Protein AF-A0A1M3E0D1-F1 (afdb_monomer_lite)

pLDDT: mean 89.13, std 6.81, range [48.81, 97.25]

Structure (mmCIF, N/CA/C/O backbone):
data_AF-A0A1M3E0D1-F1
#
_entry.id   AF-A0A1M3E0D1-F1
#
loop_
_atom_site.group_PDB
_atom_site.id
_atom_site.type_symbol
_atom_site.label_atom_id
_atom_site.label_alt_id
_atom_site.label_comp_id
_atom_site.label_asym_id
_atom_site.label_entity_id
_atom_site.label_seq_id
_atom_site.pdbx_PDB_ins_code
_atom_site.Cartn_x
_atom_site.Cartn_y
_atom_site.Cartn_z
_atom_site.occupancy
_atom_site.B_iso_or_equiv
_atom_site.auth_seq_id
_atom_site.auth_comp_id
_atom_site.auth_asym_id
_atom_site.auth_atom_id
_atom_site.pdbx_PDB_model_num
ATOM 1 N N . MET A 1 1 ? -2.983 9.680 9.486 1.00 74.88 1 MET A N 1
ATOM 2 C CA . MET A 1 1 ? -3.845 9.407 8.306 1.00 74.88 1 MET A CA 1
ATOM 3 C C . MET A 1 1 ? -5.224 10.034 8.515 1.00 74.88 1 MET A C 1
ATOM 5 O O . MET A 1 1 ? -5.932 9.590 9.410 1.00 74.88 1 MET A O 1
ATOM 9 N N . TRP A 1 2 ? -5.612 11.026 7.702 1.00 84.56 2 TRP A N 1
ATOM 10 C CA . TRP A 1 2 ? -6.855 11.804 7.882 1.00 84.56 2 TRP A CA 1
ATOM 11 C C . TRP A 1 2 ? -8.123 10.937 7.953 1.00 84.56 2 TRP A C 1
ATOM 13 O O . TRP A 1 2 ? -8.974 11.147 8.811 1.00 84.56 2 TRP A O 1
ATOM 23 N N . TRP A 1 3 ? -8.233 9.910 7.103 1.00 86.62 3 TRP A N 1
ATOM 24 C CA . TRP A 1 3 ? -9.411 9.032 7.050 1.00 86.62 3 TRP A CA 1
ATOM 25 C C . TRP A 1 3 ? -9.673 8.305 8.380 1.00 86.62 3 TRP A C 1
ATOM 27 O O . TRP A 1 3 ? -10.825 8.160 8.785 1.00 86.62 3 TRP A O 1
ATOM 37 N N . ARG A 1 4 ? -8.615 7.911 9.106 1.00 85.00 4 ARG A N 1
ATOM 38 C CA . ARG A 1 4 ? -8.752 7.290 10.435 1.00 85.00 4 ARG A CA 1
ATOM 39 C C . ARG A 1 4 ? -9.361 8.253 11.453 1.00 85.00 4 ARG A C 1
ATOM 41 O O . ARG A 1 4 ? -10.187 7.839 12.254 1.00 85.00 4 ARG A O 1
ATOM 48 N N . GLU A 1 5 ? -8.982 9.528 11.396 1.00 87.44 5 GLU A N 1
ATOM 49 C CA . GLU A 1 5 ? -9.474 10.569 12.310 1.00 87.44 5 GLU A CA 1
ATOM 50 C C . GLU A 1 5 ? -10.920 10.992 12.018 1.00 87.44 5 GLU A C 1
ATOM 52 O O . GLU A 1 5 ? -11.567 11.583 12.874 1.00 87.44 5 GLU A O 1
ATOM 57 N N . ASN A 1 6 ? -11.432 10.683 10.823 1.00 89.38 6 ASN A N 1
ATOM 58 C CA . ASN A 1 6 ? -12.762 11.088 10.357 1.00 89.38 6 ASN A CA 1
ATOM 59 C C . ASN A 1 6 ? -13.743 9.905 10.265 1.00 89.38 6 ASN A C 1
ATOM 61 O O . ASN A 1 6 ? -14.686 9.926 9.478 1.00 89.38 6 ASN A O 1
ATOM 65 N N . GLY A 1 7 ? -13.509 8.843 11.043 1.00 90.69 7 GLY A N 1
ATOM 66 C CA . GLY A 1 7 ? -14.446 7.721 11.166 1.00 90.69 7 GLY A CA 1
ATOM 67 C C . GLY A 1 7 ? -14.551 6.818 9.932 1.00 90.69 7 GLY A C 1
ATOM 68 O O . GLY A 1 7 ? -15.450 5.986 9.867 1.00 90.69 7 GLY A O 1
ATOM 69 N N . LYS A 1 8 ? -13.626 6.918 8.968 1.00 94.00 8 LYS A N 1
ATOM 70 C CA . LYS A 1 8 ? -13.632 6.136 7.713 1.00 94.00 8 LYS A CA 1
ATOM 71 C C . LYS A 1 8 ? -12.978 4.759 7.833 1.00 94.00 8 LYS A C 1
ATOM 73 O O . LYS A 1 8 ? -12.393 4.238 6.886 1.00 94.00 8 LYS A O 1
ATOM 78 N N . ALA A 1 9 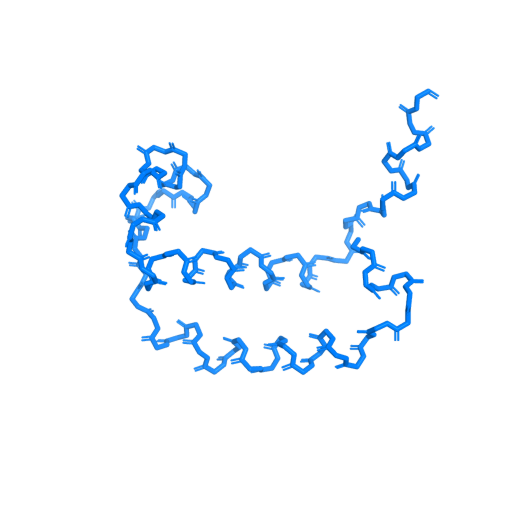? -13.025 4.163 9.024 1.00 91.69 9 ALA A N 1
ATOM 79 C CA . ALA A 1 9 ? -12.345 2.901 9.308 1.00 91.69 9 ALA A CA 1
ATOM 80 C C . ALA A 1 9 ? -12.891 1.733 8.469 1.00 91.69 9 ALA A C 1
ATOM 82 O O . ALA A 1 9 ? -12.120 0.868 8.054 1.00 91.69 9 ALA A O 1
ATOM 83 N N . LYS A 1 10 ? -14.202 1.724 8.188 1.00 95.25 10 LYS A N 1
ATOM 84 C CA . LYS A 1 10 ? -14.847 0.685 7.376 1.00 95.25 10 LYS A CA 1
ATOM 85 C C . LYS A 1 10 ? -14.345 0.725 5.934 1.00 95.25 10 LYS A C 1
ATOM 87 O O . LYS A 1 10 ? -13.916 -0.301 5.418 1.00 95.25 10 LYS A O 1
ATOM 92 N N . GLU A 1 11 ? -14.354 1.901 5.316 1.00 94.62 11 GLU A N 1
ATOM 93 C CA . GLU A 1 11 ? -13.903 2.098 3.939 1.00 94.62 11 GLU A CA 1
ATOM 94 C C . GLU A 1 11 ? -12.404 1.797 3.801 1.00 94.62 11 GLU A C 1
ATOM 96 O O . GLU A 1 11 ? -11.993 1.103 2.875 1.00 94.62 11 GLU A O 1
ATOM 101 N N . LEU A 1 12 ? -11.583 2.226 4.770 1.00 93.56 1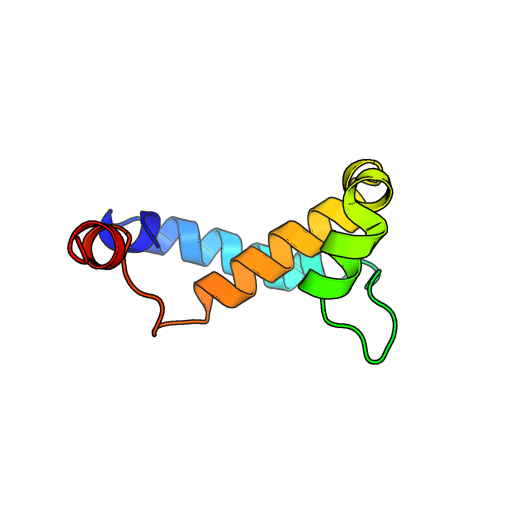2 LEU A N 1
ATOM 102 C CA . LEU A 1 12 ? -10.154 1.896 4.794 1.00 93.56 12 LEU A CA 1
ATOM 103 C C . LEU A 1 12 ? -9.900 0.385 4.850 1.00 93.56 12 LEU A C 1
ATOM 105 O O . LEU A 1 12 ? -9.022 -0.112 4.147 1.00 93.56 12 LEU A O 1
ATOM 109 N N . LYS A 1 13 ? -10.665 -0.342 5.673 1.00 95.62 13 LYS A N 1
ATOM 110 C CA . LYS A 1 13 ? -10.563 -1.802 5.769 1.00 95.62 13 LYS A CA 1
ATOM 111 C C . LYS A 1 13 ? -10.950 -2.474 4.449 1.00 95.62 13 LYS A C 1
ATOM 113 O O . LYS A 1 13 ? -10.233 -3.362 4.006 1.00 95.62 13 LYS A O 1
ATOM 118 N N . GLN A 1 14 ? -12.025 -2.021 3.803 1.00 96.62 14 GLN A N 1
ATOM 119 C CA . GLN A 1 14 ? -12.460 -2.559 2.509 1.00 96.62 14 GLN A CA 1
ATOM 120 C C . GLN A 1 14 ? -11.397 -2.368 1.421 1.00 96.62 14 GLN A C 1
ATOM 122 O O . GLN A 1 14 ? -11.093 -3.311 0.693 1.00 96.62 14 GLN A O 1
ATOM 127 N N . ILE A 1 15 ? -10.789 -1.179 1.343 1.00 95.12 15 ILE A N 1
ATOM 128 C CA . ILE A 1 15 ? -9.683 -0.918 0.410 1.00 95.12 15 ILE A CA 1
ATOM 129 C C . ILE A 1 15 ? -8.514 -1.857 0.722 1.00 95.12 15 ILE A C 1
ATOM 131 O O . ILE A 1 15 ? -8.018 -2.536 -0.170 1.00 95.12 15 ILE A O 1
ATOM 135 N N . TYR A 1 16 ? -8.105 -1.959 1.989 1.00 96.19 16 TYR A N 1
ATOM 136 C CA . TYR A 1 16 ? -7.014 -2.844 2.403 1.00 96.19 16 TYR A CA 1
ATOM 137 C C . TYR A 1 16 ? -7.248 -4.314 2.010 1.00 96.19 16 TYR A C 1
ATOM 139 O O . TYR A 1 16 ? -6.351 -4.967 1.475 1.00 96.19 16 TYR A O 1
ATOM 147 N N . GLU A 1 17 ? -8.459 -4.830 2.227 1.00 97.25 17 GLU A N 1
ATOM 148 C CA . GLU A 1 17 ? -8.840 -6.195 1.851 1.00 97.25 17 GLU A CA 1
ATOM 149 C C . GLU A 1 17 ? -8.760 -6.413 0.335 1.00 97.25 17 GLU A C 1
ATOM 151 O O . GLU A 1 17 ? -8.216 -7.423 -0.110 1.00 97.25 17 GLU A O 1
ATOM 156 N N . GLN A 1 18 ? -9.218 -5.446 -0.465 1.00 96.00 18 GLN A N 1
ATOM 157 C CA . GLN A 1 18 ? -9.086 -5.502 -1.922 1.00 96.00 18 GLN A CA 1
ATOM 158 C C . GLN A 1 18 ? -7.619 -5.480 -2.366 1.00 96.00 18 GLN A C 1
ATOM 160 O O . GLN A 1 18 ? -7.217 -6.269 -3.222 1.00 96.00 18 GLN A O 1
ATOM 165 N N . LEU A 1 19 ? -6.790 -4.628 -1.760 1.00 95.50 19 LEU A N 1
ATOM 166 C CA . LEU A 1 19 ? -5.370 -4.539 -2.101 1.00 95.50 19 LEU A CA 1
ATOM 167 C C . LEU A 1 19 ? -4.605 -5.828 -1.784 1.00 95.50 19 LEU A C 1
ATOM 169 O O . LEU A 1 19 ? -3.712 -6.198 -2.546 1.00 95.50 19 LEU A O 1
ATOM 173 N N . ASN A 1 20 ? -4.986 -6.561 -0.734 1.00 95.19 20 ASN A N 1
ATOM 174 C CA . ASN A 1 20 ? -4.413 -7.879 -0.443 1.00 95.19 20 ASN A CA 1
ATOM 175 C C . ASN A 1 20 ? -4.689 -8.922 -1.538 1.00 95.19 20 ASN A C 1
ATOM 177 O O . ASN A 1 20 ? -3.925 -9.875 -1.666 1.00 95.19 20 ASN A O 1
ATOM 181 N N . LEU A 1 21 ? -5.733 -8.733 -2.349 1.00 95.44 21 LEU A N 1
ATOM 182 C CA . LEU A 1 21 ? -6.050 -9.592 -3.494 1.00 95.44 21 LEU A CA 1
ATOM 183 C C . LEU A 1 21 ? -5.400 -9.109 -4.800 1.00 95.44 21 LEU A C 1
ATOM 185 O O . LEU A 1 21 ? -5.153 -9.917 -5.698 1.00 95.44 21 LEU A O 1
ATOM 189 N N . ILE A 1 22 ? -5.160 -7.799 -4.927 1.00 92.56 22 ILE A N 1
ATOM 190 C CA . ILE A 1 22 ? -4.653 -7.162 -6.151 1.00 92.56 22 ILE A CA 1
ATOM 191 C C . ILE A 1 22 ? -3.125 -7.163 -6.194 1.00 92.56 22 ILE A C 1
ATOM 193 O O . ILE A 1 22 ? -2.556 -7.582 -7.198 1.00 92.56 22 ILE A O 1
ATOM 197 N N . ILE A 1 23 ? -2.454 -6.726 -5.122 1.00 92.50 23 ILE A N 1
ATOM 198 C CA . ILE A 1 23 ? -0.991 -6.550 -5.098 1.00 92.50 23 ILE A CA 1
ATOM 199 C C . ILE A 1 23 ? -0.236 -7.826 -5.515 1.00 92.50 23 ILE A C 1
ATOM 201 O O . ILE A 1 23 ? 0.665 -7.702 -6.340 1.00 92.50 23 ILE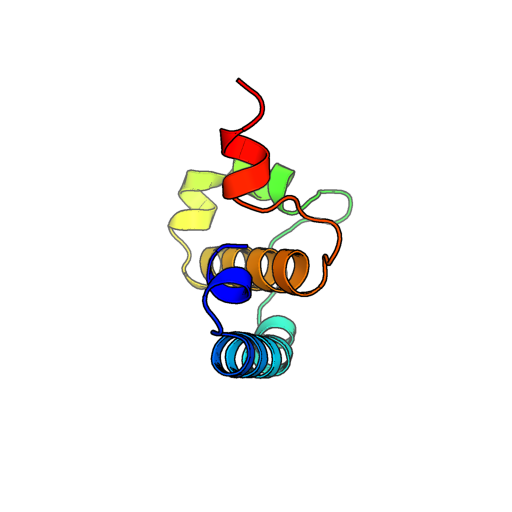 A O 1
ATOM 205 N N . PRO A 1 24 ? -0.596 -9.045 -5.056 1.00 92.19 24 PRO A N 1
ATOM 206 C CA . PRO A 1 24 ? 0.107 -10.265 -5.471 1.00 92.19 24 PRO A CA 1
ATOM 207 C C . PRO A 1 24 ? 0.001 -10.584 -6.970 1.00 92.19 24 PRO A C 1
ATOM 209 O O . PRO A 1 24 ? 0.783 -11.378 -7.481 1.00 92.19 24 PRO A O 1
ATOM 212 N N . LYS A 1 25 ? -0.978 -10.000 -7.675 1.00 92.50 25 LYS A N 1
ATOM 213 C CA . LYS A 1 25 ? -1.172 -10.171 -9.123 1.00 92.50 25 LYS A CA 1
ATOM 214 C C . LYS A 1 25 ? -0.380 -9.157 -9.947 1.00 92.50 25 LYS A C 1
ATOM 216 O O . LYS A 1 25 ? -0.271 -9.314 -11.159 1.00 92.50 25 LYS A O 1
ATOM 221 N N . LEU A 1 26 ? 0.132 -8.106 -9.312 1.00 89.31 26 LEU A N 1
ATOM 222 C CA . LEU A 1 26 ? 0.956 -7.098 -9.960 1.00 89.31 26 LEU A CA 1
ATOM 223 C C . LEU A 1 26 ? 2.417 -7.545 -9.924 1.00 89.31 26 LEU A C 1
ATOM 225 O O . LEU A 1 26 ? 2.921 -8.007 -8.901 1.00 89.31 26 LEU A O 1
ATOM 229 N N . LYS A 1 27 ? 3.116 -7.387 -11.048 1.00 89.81 27 LYS A N 1
ATOM 230 C CA . LYS A 1 27 ? 4.554 -7.644 -11.111 1.00 89.81 27 LYS A CA 1
ATOM 231 C C . LYS A 1 27 ? 5.277 -6.592 -10.270 1.00 89.81 27 LYS A C 1
ATOM 233 O O . LYS A 1 27 ? 5.074 -5.405 -10.502 1.00 89.81 27 LYS A O 1
ATOM 238 N N . ASN A 1 28 ? 6.127 -7.020 -9.335 1.00 89.56 28 ASN A N 1
ATOM 239 C CA . ASN A 1 28 ? 6.979 -6.101 -8.584 1.00 89.56 28 ASN A CA 1
ATOM 240 C C . ASN A 1 28 ? 7.967 -5.414 -9.553 1.00 89.56 28 ASN A C 1
ATOM 242 O O . ASN A 1 28 ? 8.779 -6.117 -10.160 1.00 89.56 28 ASN A O 1
ATOM 246 N N . PRO A 1 29 ? 7.898 -4.081 -9.736 1.00 88.75 29 PRO A N 1
ATOM 247 C CA . PRO A 1 29 ? 8.778 -3.355 -10.644 1.00 88.75 29 PRO A CA 1
ATOM 248 C C . PRO A 1 29 ? 10.113 -2.969 -9.994 1.00 88.75 29 PRO A C 1
ATOM 250 O O . PRO A 1 29 ? 11.010 -2.510 -10.695 1.00 88.75 29 PRO A O 1
ATOM 253 N N . VAL A 1 30 ? 10.244 -3.143 -8.674 1.00 89.12 30 VAL A N 1
ATOM 254 C CA . VAL A 1 30 ? 11.419 -2.732 -7.902 1.00 89.12 30 VAL A CA 1
ATOM 255 C C . VAL A 1 30 ? 12.492 -3.825 -7.961 1.00 89.12 30 VAL A C 1
ATOM 257 O O . VAL A 1 30 ? 12.202 -4.963 -7.575 1.00 89.12 30 VAL A O 1
ATOM 260 N N . PRO A 1 31 ? 13.714 -3.506 -8.425 1.00 90.81 31 PRO A N 1
ATOM 261 C CA . PRO A 1 31 ? 14.848 -4.424 -8.400 1.00 90.81 31 PRO A CA 1
ATOM 262 C C . PRO A 1 31 ? 15.184 -4.917 -6.988 1.00 90.81 31 PRO A C 1
ATOM 264 O O . PRO A 1 31 ? 14.950 -4.226 -5.995 1.00 90.81 31 PRO A O 1
ATOM 267 N N . GLU A 1 32 ? 15.783 -6.104 -6.890 1.00 90.50 32 GLU A N 1
ATOM 268 C CA . GLU A 1 32 ? 16.291 -6.604 -5.610 1.00 90.50 32 GLU A CA 1
ATOM 269 C C . GLU A 1 32 ? 17.333 -5.644 -5.013 1.00 90.50 32 GLU A C 1
ATOM 271 O O . GLU A 1 32 ? 18.189 -5.113 -5.718 1.00 90.50 32 GLU A O 1
ATOM 276 N N . GLY A 1 33 ? 17.253 -5.414 -3.700 1.00 90.25 33 GLY A N 1
ATOM 277 C CA . GLY A 1 33 ? 18.157 -4.516 -2.973 1.00 90.25 33 GLY A CA 1
ATOM 278 C C . GLY A 1 33 ? 17.777 -3.030 -3.007 1.00 90.25 33 GLY A C 1
ATOM 279 O O . GLY A 1 33 ? 18.394 -2.252 -2.283 1.00 90.25 33 GLY A O 1
ATOM 280 N N . GLN A 1 34 ? 16.755 -2.638 -3.775 1.00 90.69 34 GLN A N 1
ATOM 281 C CA . GLN A 1 34 ? 16.247 -1.264 -3.821 1.00 90.69 34 GLN A CA 1
ATOM 282 C C . GLN A 1 34 ? 14.931 -1.126 -3.040 1.00 90.69 34 GLN A C 1
ATOM 284 O O . GLN A 1 34 ? 14.112 -2.048 -3.007 1.00 90.69 34 GLN A O 1
ATOM 289 N N . THR A 1 35 ? 14.700 0.030 -2.410 1.00 88.56 35 THR A N 1
ATOM 290 C CA . THR A 1 35 ? 13.385 0.340 -1.821 1.00 88.56 35 THR A CA 1
ATOM 291 C C . THR A 1 35 ? 12.416 0.893 -2.872 1.00 88.56 35 THR A C 1
ATOM 293 O O . THR A 1 35 ? 12.823 1.377 -3.930 1.00 88.56 35 THR A O 1
ATOM 296 N N . ILE A 1 36 ? 11.110 0.850 -2.587 1.00 87.00 36 ILE A N 1
ATOM 297 C CA . ILE A 1 36 ? 10.081 1.399 -3.488 1.00 87.00 36 ILE A CA 1
ATOM 298 C C . ILE A 1 36 ? 10.295 2.902 -3.696 1.00 87.00 36 ILE A C 1
ATOM 300 O O . ILE A 1 36 ? 10.160 3.392 -4.815 1.00 87.00 36 ILE A O 1
A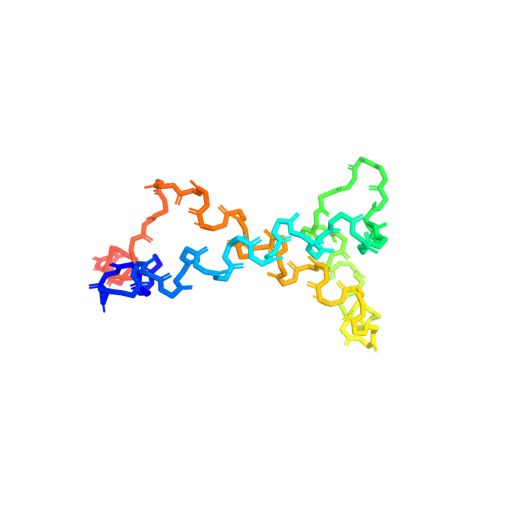TOM 304 N N . GLU A 1 37 ? 10.665 3.626 -2.641 1.00 87.44 37 GLU A N 1
ATOM 305 C CA . GLU A 1 37 ? 10.922 5.065 -2.672 1.00 87.44 37 GLU A CA 1
ATOM 306 C C . GLU A 1 37 ? 12.137 5.407 -3.533 1.00 87.44 37 GLU A C 1
ATOM 308 O O . GLU A 1 37 ? 12.076 6.351 -4.322 1.00 87.44 37 GLU A O 1
ATOM 313 N N . GLN A 1 38 ? 13.221 4.633 -3.413 1.00 90.12 38 GLN A N 1
ATOM 314 C CA . GLN A 1 38 ? 14.416 4.796 -4.241 1.00 90.12 38 GLN A CA 1
ATOM 315 C C . GLN A 1 38 ? 14.083 4.566 -5.717 1.00 90.12 38 GLN A C 1
ATOM 317 O O . GLN A 1 38 ? 14.317 5.446 -6.544 1.00 90.12 38 GLN A O 1
ATOM 322 N N . TYR A 1 39 ? 13.437 3.438 -6.031 1.00 90.94 39 TYR A N 1
ATOM 323 C CA . TYR A 1 39 ? 13.050 3.117 -7.403 1.00 90.94 39 TYR A CA 1
ATOM 324 C C . TYR A 1 39 ? 12.123 4.184 -7.999 1.00 90.94 39 TYR A C 1
ATOM 326 O O . TYR A 1 39 ? 12.326 4.615 -9.134 1.00 90.94 39 TYR A O 1
ATOM 334 N N . PHE A 1 40 ? 11.134 4.650 -7.230 1.00 88.50 40 PHE A N 1
ATOM 335 C CA . PHE A 1 40 ? 10.198 5.678 -7.680 1.00 88.50 40 PHE A CA 1
ATOM 336 C C . PHE A 1 40 ? 10.869 7.034 -7.898 1.00 88.50 40 PHE A C 1
ATOM 338 O O . PHE A 1 40 ? 10.564 7.704 -8.879 1.00 88.50 40 PHE A O 1
ATOM 345 N N . THR A 1 41 ? 11.796 7.428 -7.025 1.00 89.31 41 THR A N 1
ATOM 346 C CA . THR A 1 41 ? 12.532 8.694 -7.162 1.00 89.31 41 THR A CA 1
ATOM 347 C C . THR A 1 41 ? 13.400 8.690 -8.417 1.00 89.31 41 THR A C 1
ATOM 349 O O . THR A 1 41 ? 13.407 9.658 -9.172 1.00 89.31 41 THR A O 1
ATOM 352 N N . GLU A 1 42 ? 14.098 7.585 -8.671 1.00 92.81 42 GLU A N 1
ATOM 353 C CA . GLU A 1 42 ? 15.005 7.446 -9.814 1.00 92.81 42 GLU A CA 1
ATOM 354 C C . GLU A 1 42 ? 14.272 7.271 -11.152 1.00 92.81 42 GLU A C 1
ATOM 356 O O . GLU A 1 42 ? 14.805 7.625 -12.203 1.00 92.81 42 GLU A O 1
ATOM 361 N N . ASN A 1 43 ? 13.051 6.726 -11.134 1.00 90.69 43 ASN A N 1
ATOM 362 C CA . ASN A 1 43 ? 12.319 6.336 -12.341 1.00 90.69 43 ASN A CA 1
ATOM 363 C C . ASN A 1 43 ? 10.966 7.041 -12.485 1.00 90.69 43 ASN A C 1
ATOM 365 O O . ASN A 1 43 ? 10.126 6.555 -13.240 1.00 90.69 43 ASN A O 1
ATOM 369 N N . TYR A 1 44 ? 10.746 8.163 -11.791 1.00 86.62 44 TYR A N 1
ATOM 370 C CA . TYR A 1 44 ? 9.427 8.788 -11.626 1.00 86.62 44 TYR A CA 1
ATOM 371 C C . TYR A 1 44 ? 8.630 8.907 -12.931 1.00 86.62 44 TYR A C 1
ATOM 373 O O . TYR A 1 44 ? 7.500 8.433 -12.999 1.00 86.62 44 TYR A O 1
ATOM 381 N N . GLU A 1 45 ? 9.219 9.468 -13.992 1.00 90.38 45 GLU A N 1
ATOM 382 C CA . GLU A 1 45 ? 8.522 9.649 -15.274 1.00 90.38 45 GLU A CA 1
ATOM 383 C C . GLU A 1 45 ? 8.105 8.318 -15.914 1.00 90.38 45 GLU A C 1
ATOM 385 O O . GLU A 1 45 ? 6.977 8.174 -16.382 1.00 90.38 45 GLU A O 1
ATOM 390 N N . LYS A 1 46 ? 8.988 7.313 -15.891 1.00 89.06 46 LYS A N 1
ATOM 391 C CA . LYS A 1 46 ? 8.709 5.981 -16.451 1.00 89.06 46 LYS A CA 1
ATOM 392 C C . LYS A 1 46 ? 7.686 5.227 -15.608 1.00 89.06 46 LYS A C 1
ATOM 394 O O . LYS A 1 46 ? 6.780 4.600 -16.145 1.00 89.06 46 LYS A O 1
ATOM 399 N N . ALA A 1 47 ? 7.826 5.314 -14.290 1.00 87.38 47 ALA A N 1
ATOM 400 C CA . ALA A 1 47 ? 6.929 4.693 -13.335 1.00 87.38 47 ALA A CA 1
ATOM 401 C C . ALA A 1 47 ? 5.523 5.300 -13.380 1.00 87.38 47 ALA A C 1
ATOM 403 O O . ALA A 1 47 ? 4.552 4.569 -13.234 1.00 87.38 47 ALA A O 1
ATOM 404 N N . ALA A 1 48 ? 5.410 6.612 -13.601 1.00 86.88 48 ALA A N 1
ATOM 405 C CA . ALA A 1 48 ? 4.135 7.310 -13.742 1.00 86.88 48 ALA A CA 1
ATOM 406 C C . ALA A 1 48 ? 3.461 7.060 -15.101 1.00 86.88 48 ALA A C 1
ATOM 408 O O . ALA A 1 48 ? 2.236 7.123 -15.190 1.00 86.88 48 ALA A O 1
ATOM 409 N N . ALA A 1 49 ? 4.239 6.773 -16.151 1.00 92.19 49 ALA A N 1
ATOM 410 C CA . ALA A 1 49 ? 3.714 6.474 -17.482 1.00 92.19 49 ALA A CA 1
ATOM 411 C C . ALA A 1 49 ? 3.119 5.058 -17.600 1.00 92.19 49 ALA A C 1
ATOM 413 O O . ALA A 1 49 ? 2.208 4.851 -18.402 1.00 92.19 49 ALA A O 1
ATOM 414 N N . ASP A 1 50 ? 3.607 4.090 -16.814 1.00 92.38 50 ASP A N 1
ATOM 415 C CA . ASP A 1 50 ? 3.049 2.735 -16.768 1.00 92.38 50 ASP A CA 1
ATOM 416 C C . ASP A 1 50 ? 2.015 2.606 -15.628 1.00 92.38 50 ASP A C 1
ATOM 418 O O . ASP A 1 50 ? 2.382 2.616 -14.447 1.00 92.38 50 ASP A O 1
ATOM 422 N N . PRO A 1 51 ? 0.717 2.427 -15.938 1.00 90.19 51 PRO A N 1
ATOM 423 C CA . PRO A 1 51 ? -0.331 2.351 -14.925 1.00 90.19 51 PRO A CA 1
ATOM 424 C C . PRO A 1 51 ? -0.199 1.139 -13.992 1.00 90.19 51 PRO A C 1
ATOM 426 O O . PRO A 1 51 ? -0.675 1.201 -12.856 1.00 90.19 51 PRO A O 1
ATOM 429 N N . TYR A 1 52 ? 0.441 0.044 -14.418 1.00 91.12 52 TYR A N 1
ATOM 430 C CA . TYR A 1 52 ? 0.662 -1.122 -13.559 1.00 91.12 52 TYR A CA 1
ATOM 431 C C . TYR A 1 52 ? 1.759 -0.856 -12.531 1.00 91.12 52 TYR A C 1
ATOM 433 O O . TYR A 1 52 ? 1.605 -1.215 -11.362 1.00 91.12 52 TYR A O 1
ATOM 441 N N . VAL A 1 53 ? 2.838 -0.194 -12.954 1.00 91.12 53 VAL A N 1
ATOM 442 C CA . VAL A 1 53 ? 3.937 0.221 -1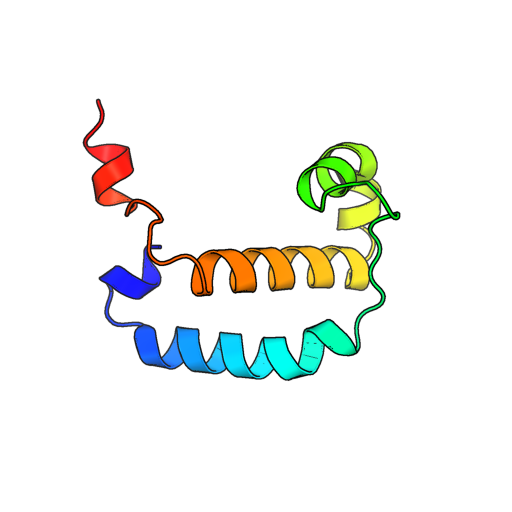2.072 1.00 91.12 53 VAL A CA 1
ATOM 443 C C . VAL A 1 53 ? 3.436 1.264 -11.081 1.00 91.12 53 VAL A C 1
ATOM 445 O O . VAL A 1 53 ? 3.576 1.081 -9.870 1.00 91.12 53 VAL A O 1
ATOM 448 N N . TYR A 1 54 ? 2.768 2.306 -11.581 1.00 90.44 54 TYR A N 1
ATOM 449 C CA . TYR A 1 54 ? 2.189 3.345 -10.741 1.00 90.44 54 TYR A CA 1
ATOM 450 C C . TYR A 1 54 ? 1.163 2.772 -9.755 1.00 90.44 54 TYR A C 1
ATOM 452 O O . TYR A 1 54 ? 1.212 3.062 -8.559 1.00 90.44 54 TYR A O 1
A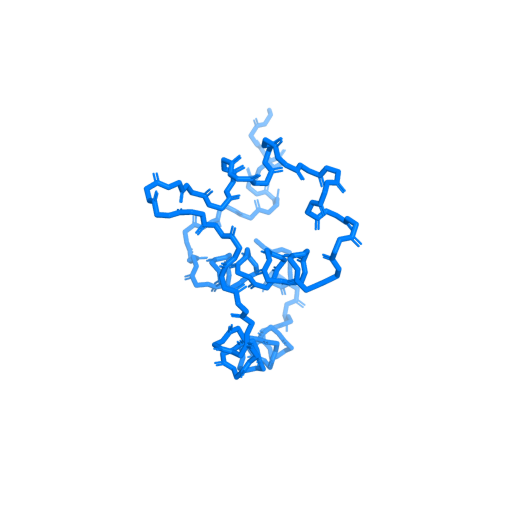TOM 460 N N . GLY A 1 55 ? 0.272 1.894 -10.228 1.00 91.50 55 GLY A N 1
ATOM 461 C CA . GLY A 1 55 ? -0.711 1.210 -9.390 1.00 91.50 55 GLY A CA 1
ATOM 462 C C . GLY A 1 55 ? -0.060 0.378 -8.285 1.00 91.50 55 GLY A C 1
ATOM 463 O O . GLY A 1 55 ? -0.431 0.516 -7.120 1.00 91.50 55 GLY A O 1
ATOM 464 N N . TYR A 1 56 ? 0.957 -0.426 -8.615 1.00 92.81 56 TYR A N 1
ATOM 465 C CA . TYR A 1 56 ? 1.713 -1.198 -7.624 1.00 92.81 56 TYR A CA 1
ATOM 466 C C . TYR A 1 56 ? 2.277 -0.300 -6.514 1.00 92.81 56 TYR A C 1
ATOM 468 O O . TYR A 1 56 ? 2.126 -0.612 -5.331 1.00 92.81 56 TYR A O 1
ATOM 476 N N . MET A 1 57 ? 2.866 0.839 -6.887 1.00 90.62 57 MET A N 1
ATOM 477 C CA . MET A 1 57 ? 3.447 1.799 -5.944 1.00 90.62 57 MET A CA 1
ATOM 478 C C . MET A 1 57 ? 2.396 2.423 -5.029 1.00 90.62 57 MET A C 1
ATOM 480 O O . MET A 1 57 ? 2.549 2.385 -3.808 1.00 90.62 57 MET A O 1
ATOM 484 N N . GLN A 1 58 ? 1.308 2.948 -5.599 1.00 91.19 58 GLN A N 1
ATOM 485 C CA . GLN A 1 58 ? 0.232 3.579 -4.829 1.00 91.19 58 GLN A CA 1
ATOM 486 C C . GLN A 1 58 ? -0.418 2.586 -3.855 1.00 91.19 58 GLN A C 1
ATOM 488 O O . GLN A 1 58 ? -0.672 2.907 -2.692 1.00 91.19 58 GLN A O 1
ATOM 493 N N . PHE A 1 59 ? -0.644 1.347 -4.295 1.00 94.31 59 PHE A N 1
ATOM 494 C CA . PHE A 1 59 ? -1.251 0.312 -3.461 1.00 94.31 59 PHE A CA 1
ATOM 495 C C . PHE A 1 59 ? -0.332 -0.143 -2.329 1.00 94.31 59 PHE A C 1
ATOM 497 O O . PHE A 1 59 ? -0.794 -0.306 -1.197 1.00 94.31 59 PHE A O 1
ATOM 504 N N . LYS A 1 60 ? 0.966 -0.320 -2.600 1.00 92.56 60 LYS A N 1
ATOM 505 C CA . LYS A 1 60 ? 1.947 -0.668 -1.565 1.00 92.56 60 LYS A CA 1
ATOM 506 C C . LYS A 1 60 ? 2.099 0.447 -0.536 1.00 92.56 60 LYS A C 1
ATOM 508 O O . LYS A 1 60 ? 2.005 0.154 0.654 1.00 92.56 60 LYS A O 1
ATOM 513 N N . GLN A 1 61 ? 2.188 1.701 -0.981 1.00 90.31 61 GLN A N 1
ATOM 514 C CA . GLN A 1 61 ? 2.235 2.861 -0.093 1.00 90.31 61 GLN A CA 1
ATOM 515 C C . GLN A 1 61 ? 0.988 2.935 0.801 1.00 90.31 61 GLN A C 1
ATOM 517 O O . GLN A 1 61 ? 1.101 3.106 2.016 1.00 90.31 61 GLN A O 1
ATOM 522 N N . PHE A 1 62 ? -0.213 2.763 0.234 1.00 92.94 62 PHE A N 1
ATOM 523 C CA . PHE A 1 62 ? -1.435 2.720 1.038 1.00 92.94 62 PHE A CA 1
ATOM 524 C C . PHE A 1 62 ? -1.385 1.592 2.070 1.00 92.94 62 PHE A C 1
ATOM 526 O O . PHE A 1 62 ? -1.719 1.819 3.233 1.00 92.94 62 PHE A O 1
ATOM 533 N N . LYS A 1 63 ? -0.992 0.380 1.655 1.00 93.25 63 LYS A N 1
ATOM 534 C CA . LYS A 1 63 ? -0.940 -0.796 2.530 1.00 93.25 63 LYS A CA 1
ATOM 535 C C . LYS A 1 63 ? -0.010 -0.556 3.721 1.00 93.25 63 LYS A C 1
ATOM 537 O O . LYS A 1 63 ? -0.420 -0.777 4.858 1.00 93.25 63 LYS A O 1
ATOM 542 N N . GLU A 1 64 ? 1.180 -0.027 3.464 1.00 91.56 64 GLU A N 1
ATOM 543 C CA . GLU A 1 64 ? 2.173 0.320 4.486 1.00 91.56 64 GLU A CA 1
ATOM 544 C C . GLU A 1 64 ? 1.636 1.380 5.452 1.00 91.56 64 GLU A C 1
ATOM 546 O O . GLU A 1 64 ? 1.650 1.178 6.666 1.00 91.56 64 GLU A O 1
ATOM 551 N N . ILE A 1 65 ? 1.043 2.462 4.934 1.00 90.62 65 ILE A N 1
ATOM 552 C CA . ILE A 1 65 ? 0.410 3.498 5.763 1.00 90.62 65 ILE A CA 1
ATOM 553 C C . ILE A 1 65 ? -0.741 2.918 6.593 1.00 90.62 65 ILE A C 1
ATOM 555 O O . ILE A 1 65 ? -0.932 3.304 7.749 1.00 90.62 65 ILE A O 1
ATOM 559 N N . TYR A 1 66 ? -1.537 2.008 6.023 1.00 92.06 66 TYR A N 1
ATOM 560 C CA . TYR A 1 66 ? -2.669 1.377 6.697 1.00 92.06 66 TYR A CA 1
ATOM 561 C C . TYR A 1 66 ? -2.232 0.438 7.835 1.00 92.06 66 TYR A C 1
ATOM 563 O O . TYR A 1 66 ? -2.919 0.352 8.866 1.00 92.06 66 TYR A O 1
ATOM 571 N N . GLU A 1 67 ? -1.105 -0.242 7.674 1.00 92.31 67 GLU A N 1
ATOM 572 C CA . GLU A 1 67 ? -0.529 -1.137 8.677 1.00 92.31 67 GLU A CA 1
ATOM 573 C C . GLU A 1 67 ? 0.214 -0.354 9.765 1.00 92.31 67 GLU A C 1
ATOM 575 O O . GLU A 1 67 ? 0.093 -0.690 10.945 1.00 92.31 67 GLU A O 1
ATOM 580 N N . ASP A 1 68 ? 0.862 0.757 9.412 1.00 90.88 68 ASP A N 1
ATOM 581 C CA . ASP A 1 68 ? 1.561 1.599 10.375 1.00 90.88 68 ASP A CA 1
ATOM 582 C C . ASP A 1 68 ? 0.578 2.359 11.290 1.00 90.88 68 ASP A C 1
ATOM 584 O O . ASP A 1 68 ? -0.153 3.282 10.897 1.00 90.88 68 ASP A O 1
ATOM 588 N N . LYS A 1 69 ? 0.540 1.941 12.560 1.00 83.06 69 LYS A N 1
ATOM 589 C CA . LYS A 1 69 ? -0.266 2.556 13.627 1.00 83.06 69 LYS A CA 1
ATOM 590 C C . LYS A 1 69 ? 0.471 3.660 14.388 1.00 83.06 69 LYS A C 1
ATOM 592 O O . LYS A 1 69 ? -0.153 4.321 15.210 1.00 83.06 69 LYS A O 1
ATOM 597 N N . LYS A 1 70 ? 1.764 3.864 14.123 1.00 87.38 70 LYS A N 1
ATOM 598 C CA . LYS A 1 70 ? 2.620 4.858 14.786 1.00 87.38 70 LYS A CA 1
ATOM 599 C C . LYS A 1 70 ? 2.703 6.177 14.016 1.00 87.38 70 LYS A C 1
ATOM 601 O O . LYS A 1 70 ? 3.235 7.150 14.547 1.00 87.38 70 LYS A O 1
ATOM 606 N N . LEU A 1 71 ? 2.176 6.233 12.789 1.00 83.81 71 LEU A N 1
ATOM 607 C CA . LEU A 1 71 ? 2.148 7.460 11.994 1.00 83.81 71 LEU A CA 1
ATOM 608 C C . LEU A 1 71 ? 1.434 8.596 12.729 1.00 83.81 71 LEU A C 1
ATOM 610 O O . LEU A 1 71 ? 0.265 8.474 13.108 1.00 83.81 71 LEU A O 1
ATOM 614 N N . LYS A 1 72 ? 2.131 9.731 12.828 1.00 84.56 72 LYS A N 1
ATOM 615 C CA . LYS A 1 72 ? 1.577 10.995 13.317 1.00 84.56 72 LYS A CA 1
ATOM 616 C C . LYS A 1 72 ? 0.320 11.373 12.530 1.00 84.56 72 LYS A C 1
ATOM 618 O O . LYS A 1 72 ? 0.198 11.121 11.323 1.00 84.56 72 LYS A O 1
ATOM 623 N N . THR A 1 73 ? -0.643 11.977 13.214 1.00 82.00 73 THR A N 1
ATOM 624 C CA . THR A 1 73 ? -1.813 12.544 12.545 1.00 82.00 73 THR A CA 1
ATOM 625 C C . THR A 1 73 ? -1.441 13.812 11.784 1.00 82.00 73 THR A C 1
ATOM 627 O O . THR A 1 73 ? -0.392 14.412 12.019 1.00 82.00 73 THR A O 1
ATOM 630 N N . LEU A 1 74 ? -2.313 14.254 10.871 1.00 80.50 74 LEU A N 1
ATOM 631 C CA . LEU A 1 74 ? -2.101 15.545 10.213 1.00 80.50 74 LEU A CA 1
ATOM 632 C C . LEU A 1 74 ? -2.097 16.674 11.255 1.00 80.50 74 LEU A C 1
ATOM 634 O O . LEU A 1 74 ? -1.283 17.587 11.173 1.00 80.50 74 LEU A O 1
ATOM 638 N N . LYS A 1 75 ? -2.957 16.576 12.277 1.00 81.94 75 LYS A N 1
ATOM 639 C CA . LYS A 1 75 ? -2.991 17.526 13.393 1.00 81.94 75 LYS A CA 1
ATOM 640 C C . LYS A 1 75 ? -1.674 17.541 14.170 1.00 81.94 75 LYS A C 1
ATOM 642 O O . LYS A 1 75 ? -1.198 18.623 14.491 1.00 81.94 75 LYS A O 1
ATOM 647 N N . ASP A 1 76 ? -1.075 16.382 14.438 1.00 86.00 76 ASP A N 1
ATOM 648 C CA . ASP A 1 76 ? 0.220 16.300 15.130 1.00 86.00 76 ASP A CA 1
ATOM 649 C C . ASP A 1 76 ? 1.338 16.963 14.320 1.00 86.00 76 ASP A C 1
ATOM 651 O O . ASP A 1 76 ? 2.180 17.648 14.892 1.00 86.00 76 ASP A O 1
ATOM 655 N N . LEU A 1 77 ? 1.324 16.800 12.992 1.00 84.75 77 LEU A N 1
ATOM 656 C CA . LEU A 1 77 ? 2.295 17.427 12.087 1.00 84.75 77 LEU A CA 1
ATOM 657 C C . LEU A 1 77 ? 2.111 18.948 11.975 1.00 84.75 77 LEU A C 1
ATOM 659 O O . LEU A 1 77 ? 3.087 19.681 11.835 1.00 84.75 77 LEU A O 1
ATOM 663 N N . LEU A 1 78 ? 0.869 19.435 12.036 1.00 83.88 78 LEU A N 1
ATOM 664 C CA . LEU A 1 78 ? 0.559 20.865 11.944 1.00 83.88 78 LEU A CA 1
ATOM 665 C C . LEU A 1 78 ? 0.786 21.623 13.263 1.00 83.88 78 LEU A C 1
ATOM 667 O O . LEU A 1 78 ? 0.982 22.833 13.226 1.00 83.88 78 LEU A O 1
ATOM 671 N N . LYS A 1 79 ? 0.774 20.933 14.412 1.00 80.69 79 LYS A N 1
ATOM 672 C CA . LYS A 1 79 ? 1.045 21.518 15.740 1.00 80.69 79 LYS A CA 1
ATOM 673 C C . LYS A 1 79 ? 2.530 21.732 16.035 1.00 80.69 79 LYS A C 1
ATOM 675 O O . LYS A 1 79 ? 2.853 22.469 16.954 1.00 80.69 79 LYS A O 1
ATOM 680 N N . SER A 1 80 ? 3.429 21.085 15.298 1.00 62.72 80 SER A N 1
ATOM 681 C CA . SER A 1 80 ? 4.882 21.193 15.487 1.00 62.72 80 SER A CA 1
ATOM 682 C C . SER A 1 80 ? 5.502 22.450 14.847 1.00 62.72 80 SER A C 1
ATOM 684 O O . SER A 1 80 ? 6.588 22.367 14.278 1.00 62.72 80 SER A O 1
ATOM 686 N N . LYS A 1 81 ? 4.818 23.598 14.922 1.00 48.81 81 LYS A N 1
ATOM 687 C CA . LYS A 1 81 ? 5.332 24.914 14.511 1.00 48.81 81 LYS A CA 1
ATOM 688 C C . LYS A 1 81 ? 5.397 25.863 15.695 1.00 48.81 81 LYS A C 1
ATOM 690 O O . LYS A 1 81 ? 4.426 25.863 16.480 1.00 48.81 81 LYS A O 1
#

Sequence (81 aa):
MWWRENGKAKELKQIYEQLNLIIPKLKNPVPEGQTIEQYFTENYEKAAADPYVYGYMQFKQFKEIYEDKKLKTLKDLLKSK

Radius of gyration: 14.72 Å; chains: 1; bounding box: 33×35×33 Å

Secondary structure (DSSP, 8-state):
-HHHHTT-HHHHHHHHHHHHHHGGGS---SPTT--HHHHHHHHHHHHHHSHHHHHHHHHHHHHHHHH-S-PPPHHHHHH--

Foldseek 3Di:
DVCVVVVVVVVLVVLLVVLVVVLVVQDAPDDPPDDLVRCCVVCVVVQVVDCSSVVNSVSVVSNVVSPDPPDDDPVRVVVPD